Protein AF-A0A1B7VGA0-F1 (afdb_monomer)

Foldseek 3Di:
DVVVVVVVVVVVVVVLVVDDPVRNVVVCCVQCKALRVQEDQQWKKKKAFDDDDQPPDDPPADADRMAIWHFHDDDVQKTKTWGFDDDPPSVDDTPDIDIDIAGHPDPPRHPRCCCCPVVSRRGPDMMMHIGDDPDPPDD

Organism: NCBI:txid1710894

Structure (mmCIF, N/CA/C/O backbone):
data_AF-A0A1B7VGA0-F1
#
_entry.id   AF-A0A1B7VGA0-F1
#
loop_
_atom_site.group_PDB
_atom_site.id
_atom_site.type_symbol
_atom_site.label_atom_id
_atom_site.label_alt_id
_atom_site.label_comp_id
_atom_site.label_asym_id
_atom_site.label_entity_id
_atom_site.label_seq_id
_atom_site.pdbx_PDB_ins_code
_atom_site.Cartn_x
_atom_site.Cartn_y
_atom_site.Cartn_z
_atom_site.occupancy
_atom_site.B_iso_or_equiv
_atom_site.auth_seq_id
_atom_site.auth_comp_id
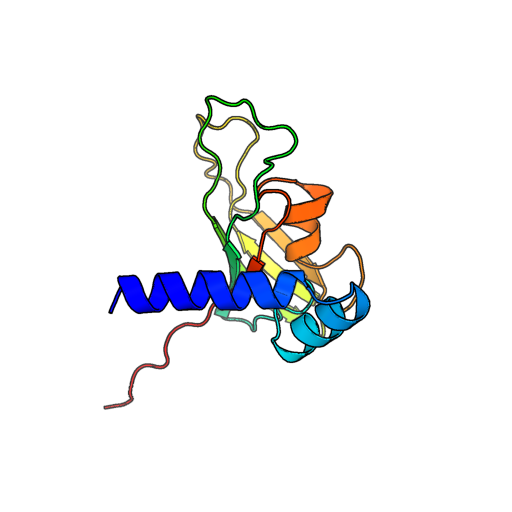_atom_site.auth_asym_id
_atom_site.auth_atom_id
_atom_site.pdbx_PDB_model_num
ATOM 1 N N . MET A 1 1 ? -18.668 13.972 -16.334 1.00 60.41 1 MET A N 1
ATOM 2 C CA . MET A 1 1 ? -18.322 12.996 -15.277 1.00 60.41 1 MET A CA 1
ATOM 3 C C . MET A 1 1 ? -16.826 12.998 -14.979 1.00 60.41 1 MET A C 1
ATOM 5 O O . MET A 1 1 ? -16.486 13.308 -13.852 1.00 60.41 1 MET A O 1
ATOM 9 N N . ALA A 1 2 ? -15.938 12.758 -15.955 1.00 64.75 2 ALA A N 1
ATOM 10 C CA . ALA A 1 2 ? -14.484 12.699 -15.714 1.00 64.75 2 ALA A CA 1
ATOM 11 C C . ALA A 1 2 ? -13.864 13.989 -15.127 1.00 64.75 2 ALA A C 1
ATOM 13 O O . ALA A 1 2 ? -13.063 13.908 -14.206 1.00 64.75 2 ALA A O 1
ATOM 14 N N . GLN A 1 3 ? -14.278 15.171 -15.601 1.00 68.19 3 GLN A N 1
ATOM 15 C CA . GLN A 1 3 ? -13.776 16.454 -15.087 1.00 68.19 3 GLN A CA 1
ATOM 16 C C . GLN A 1 3 ? -14.157 16.699 -13.616 1.00 68.19 3 GLN A C 1
ATOM 18 O O . GLN A 1 3 ? -13.302 17.029 -12.809 1.00 68.19 3 GLN A O 1
ATOM 23 N N . LEU A 1 4 ? -15.420 16.449 -13.257 1.00 68.69 4 LEU A N 1
ATOM 24 C CA . LEU A 1 4 ? -15.904 16.594 -11.879 1.00 68.69 4 LEU A CA 1
ATOM 25 C C . LEU A 1 4 ? -15.209 15.623 -10.915 1.00 68.69 4 LEU A C 1
ATOM 27 O O . LEU A 1 4 ? -14.933 15.993 -9.782 1.00 68.69 4 LEU A O 1
ATOM 31 N N . ALA A 1 5 ? -14.917 14.394 -11.356 1.00 65.38 5 ALA A N 1
ATOM 32 C CA . ALA A 1 5 ? -14.180 13.425 -10.546 1.00 65.38 5 ALA A CA 1
ATOM 33 C C . ALA A 1 5 ? -12.733 13.883 -10.291 1.00 65.38 5 ALA A C 1
ATOM 35 O O . ALA A 1 5 ? -12.285 13.873 -9.153 1.00 65.38 5 ALA A O 1
ATOM 36 N N . SER A 1 6 ? -12.047 14.374 -11.328 1.00 69.38 6 SER A N 1
ATOM 37 C CA . SER A 1 6 ? -10.697 14.941 -11.209 1.00 69.38 6 SER A CA 1
ATOM 38 C C . SER A 1 6 ? -10.646 16.151 -10.270 1.00 69.38 6 SER A C 1
ATOM 40 O O . SER A 1 6 ? -9.746 16.239 -9.442 1.00 69.38 6 SER A O 1
ATOM 42 N N . GLU A 1 7 ? -11.609 17.069 -10.368 1.00 75.06 7 GLU A N 1
ATOM 43 C CA . GLU A 1 7 ? -11.675 18.244 -9.490 1.00 75.06 7 GLU A CA 1
ATOM 44 C C . GLU A 1 7 ? -11.924 17.847 -8.030 1.00 75.06 7 GLU A C 1
ATOM 46 O O . GLU A 1 7 ? -11.356 18.438 -7.110 1.00 75.06 7 GLU A O 1
ATOM 51 N N . MET A 1 8 ? -12.750 16.825 -7.807 1.00 74.50 8 MET A N 1
ATOM 52 C CA . MET A 1 8 ? -13.043 16.325 -6.469 1.00 74.50 8 MET A CA 1
ATOM 53 C C . MET A 1 8 ? -11.831 15.613 -5.855 1.00 74.50 8 MET A C 1
ATOM 55 O O . MET A 1 8 ? -11.531 15.861 -4.691 1.00 74.50 8 MET A O 1
ATOM 59 N N . ASP A 1 9 ? -11.089 14.822 -6.634 1.00 73.94 9 ASP A N 1
ATOM 60 C CA . ASP A 1 9 ? -9.845 14.179 -6.190 1.00 73.94 9 ASP A CA 1
ATOM 61 C C . ASP A 1 9 ? -8.774 15.209 -5.803 1.00 73.94 9 ASP A C 1
ATOM 63 O O . ASP A 1 9 ? -8.082 15.055 -4.791 1.00 73.94 9 ASP A O 1
ATOM 67 N N . ASP A 1 10 ? -8.648 16.289 -6.578 1.00 77.50 10 ASP A N 1
ATOM 68 C CA . ASP A 1 10 ? -7.713 17.376 -6.283 1.00 77.50 10 ASP A CA 1
ATOM 69 C C . ASP A 1 10 ? -8.094 18.130 -5.005 1.00 77.50 10 ASP A C 1
ATOM 71 O O . ASP A 1 10 ? -7.225 18.414 -4.176 1.00 77.50 10 ASP A O 1
ATOM 75 N N . LEU A 1 11 ? -9.386 18.405 -4.803 1.00 80.19 11 LEU A N 1
ATOM 76 C CA . LEU A 1 11 ? -9.887 19.031 -3.579 1.00 80.19 11 LEU A CA 1
ATOM 77 C C . LEU A 1 11 ? -9.715 18.118 -2.361 1.00 80.19 11 LEU A C 1
ATOM 79 O O . LEU A 1 11 ? -9.217 18.567 -1.330 1.00 80.19 11 LEU A O 1
ATOM 83 N N . SER A 1 12 ? -10.072 16.837 -2.471 1.00 83.06 12 SER A N 1
ATOM 84 C CA . SER A 1 12 ? -9.917 15.867 -1.383 1.00 83.06 12 SER A CA 1
ATOM 85 C C . SER A 1 12 ? -8.456 15.715 -0.966 1.00 83.06 12 SER A C 1
ATOM 87 O O . SER A 1 12 ? -8.157 15.740 0.228 1.00 83.06 12 SER A O 1
ATOM 89 N N . ARG A 1 13 ? -7.532 15.648 -1.931 1.00 81.81 13 ARG A N 1
ATOM 90 C CA . ARG A 1 13 ? -6.092 15.608 -1.650 1.00 81.81 13 ARG A CA 1
ATOM 91 C C . ARG A 1 13 ? -5.601 16.905 -1.009 1.00 81.81 13 ARG A C 1
ATOM 93 O O . ARG A 1 13 ? -4.848 16.855 -0.043 1.00 81.81 13 ARG A O 1
ATOM 100 N N . ALA A 1 14 ? -6.041 18.063 -1.500 1.00 86.88 14 ALA A N 1
ATOM 101 C CA . ALA A 1 14 ? -5.650 19.352 -0.934 1.00 86.88 14 ALA A CA 1
ATOM 102 C C . ALA A 1 14 ? -6.117 19.534 0.519 1.00 86.88 14 ALA A C 1
ATOM 104 O O . ALA A 1 14 ? -5.389 20.122 1.315 1.00 86.88 14 ALA A O 1
ATOM 105 N N . GLU A 1 15 ? -7.305 19.042 0.878 1.00 90.56 15 GLU A N 1
ATOM 106 C CA . GLU A 1 15 ? -7.769 19.060 2.270 1.00 90.56 15 GLU A CA 1
ATOM 107 C C . GLU A 1 15 ? -7.010 18.057 3.142 1.00 90.56 15 GLU A C 1
ATOM 109 O O . GLU A 1 15 ? -6.600 18.409 4.248 1.00 90.56 15 GLU A O 1
ATOM 114 N N . TYR A 1 16 ? -6.753 16.848 2.633 1.00 91.19 16 TYR A N 1
ATOM 115 C CA . TYR A 1 16 ? -5.943 15.851 3.334 1.00 91.19 16 TYR A CA 1
ATOM 116 C C . TYR A 1 16 ? -4.547 16.396 3.669 1.00 91.19 16 TYR A C 1
ATOM 118 O O . TYR A 1 16 ? -4.082 16.271 4.799 1.00 91.19 16 TYR A O 1
ATOM 126 N N . GLU A 1 17 ? -3.905 17.099 2.733 1.00 89.69 17 GLU A N 1
ATOM 127 C CA . GLU A 1 17 ? -2.570 17.669 2.935 1.00 89.69 17 GLU A CA 1
ATOM 128 C C . GLU A 1 17 ? -2.492 18.784 3.988 1.00 89.69 17 GLU A C 1
ATOM 130 O O . GLU A 1 17 ? -1.408 19.065 4.497 1.00 89.69 17 GLU A O 1
ATOM 135 N N . LYS A 1 18 ? -3.619 19.396 4.368 1.00 93.81 18 LYS A N 1
ATOM 136 C CA . LYS A 1 18 ? -3.663 20.407 5.440 1.00 93.81 18 LYS A CA 1
ATOM 137 C C . LYS A 1 18 ? -3.697 19.798 6.840 1.00 93.81 18 LYS A C 1
ATOM 139 O O . LYS A 1 18 ? -3.505 20.525 7.816 1.00 93.81 18 LYS A O 1
ATOM 144 N N . LEU A 1 19 ? -3.992 18.504 6.958 1.00 94.56 19 LEU A N 1
ATOM 145 C CA . LEU A 1 19 ? -4.072 17.820 8.243 1.00 94.56 19 LEU A CA 1
ATOM 146 C C . LEU A 1 19 ? -2.686 17.730 8.899 1.00 94.56 19 LEU A C 1
ATOM 148 O O . LEU A 1 19 ? -1.665 17.563 8.228 1.00 94.56 19 LEU A O 1
ATOM 152 N N . SER A 1 20 ? -2.651 17.814 10.233 1.00 96.62 20 SER A N 1
ATOM 153 C CA . SER A 1 20 ? -1.445 17.482 10.997 1.00 96.62 20 SER A CA 1
ATOM 154 C C . SER A 1 20 ? -1.092 15.997 10.819 1.00 96.62 20 SER A C 1
ATOM 156 O O . SER A 1 20 ? -1.974 15.210 10.475 1.00 96.62 20 SER A O 1
ATOM 158 N N . PRO A 1 21 ? 0.158 15.576 11.091 1.00 94.19 21 PRO A N 1
ATOM 159 C CA . PRO A 1 21 ? 0.539 14.164 11.007 1.00 94.19 21 PRO A CA 1
ATOM 160 C C . PRO A 1 21 ? -0.391 13.229 11.793 1.00 94.19 21 PRO A C 1
ATOM 162 O O . PRO A 1 21 ? -0.842 12.230 11.245 1.00 94.19 21 PRO A O 1
ATOM 165 N N . ASP A 1 22 ? -0.755 13.598 13.024 1.00 95.50 22 ASP A N 1
ATOM 166 C CA . ASP A 1 22 ? -1.670 12.801 13.855 1.00 95.50 22 ASP A CA 1
ATOM 167 C C . ASP A 1 22 ? -3.086 12.744 13.257 1.00 95.50 22 ASP A C 1
ATOM 169 O O . ASP A 1 22 ? -3.719 11.695 13.240 1.00 95.50 22 ASP A O 1
ATOM 173 N N . ALA A 1 23 ? -3.580 13.858 12.705 1.00 96.75 23 ALA A N 1
ATOM 174 C CA . ALA A 1 23 ? -4.897 13.891 12.073 1.00 96.75 23 ALA A CA 1
ATOM 175 C C . ALA A 1 23 ? -4.934 13.105 10.749 1.00 96.75 23 ALA A C 1
ATOM 177 O O . ALA A 1 23 ? -5.979 12.552 10.404 1.00 96.75 23 ALA A O 1
ATOM 178 N N . LYS A 1 24 ? -3.813 13.045 10.016 1.00 94.75 24 LYS A N 1
ATOM 179 C CA . LYS A 1 24 ? -3.654 12.167 8.849 1.00 94.75 24 LYS A CA 1
ATOM 180 C C . LYS A 1 24 ? -3.686 10.700 9.264 1.00 94.75 24 LYS A C 1
ATOM 182 O O . LYS A 1 24 ? -4.439 9.939 8.676 1.00 94.75 24 LYS A O 1
ATOM 187 N N . ASP A 1 25 ? -2.948 10.326 10.307 1.00 93.88 25 ASP A N 1
ATOM 188 C CA . ASP A 1 25 ? -2.945 8.955 10.831 1.00 93.88 25 ASP A CA 1
ATOM 189 C C . ASP A 1 25 ? -4.349 8.506 11.277 1.00 93.88 25 ASP A C 1
ATOM 191 O O . ASP A 1 25 ? -4.828 7.443 10.873 1.00 93.88 25 ASP A O 1
ATOM 195 N N . ASP A 1 26 ? -5.064 9.359 12.020 1.00 95.62 26 ASP A N 1
ATOM 196 C CA . ASP A 1 26 ? -6.451 9.106 12.426 1.00 95.62 26 ASP A CA 1
ATOM 197 C C . ASP A 1 26 ? -7.392 8.948 11.220 1.00 95.62 26 ASP A C 1
ATOM 199 O O . ASP A 1 26 ? -8.283 8.086 11.218 1.00 95.62 26 ASP A O 1
ATOM 203 N N . PHE A 1 27 ? -7.211 9.776 10.186 1.00 95.38 27 PHE A N 1
ATOM 204 C CA . PHE A 1 27 ? -7.967 9.667 8.942 1.00 95.38 27 PHE A CA 1
ATOM 205 C C . PHE A 1 27 ? -7.662 8.352 8.223 1.00 95.38 27 PHE A C 1
ATOM 207 O O . PHE A 1 27 ? -8.596 7.620 7.892 1.00 95.38 27 PHE A O 1
ATOM 214 N N . ASP A 1 28 ? -6.385 8.026 8.032 1.00 95.06 28 ASP A N 1
ATOM 215 C CA . ASP A 1 28 ? -5.930 6.832 7.324 1.00 95.06 28 ASP A CA 1
ATOM 216 C C . ASP A 1 28 ? -6.452 5.565 7.994 1.00 95.06 28 ASP A C 1
ATOM 218 O O . ASP A 1 28 ? -6.966 4.659 7.333 1.00 95.06 28 ASP A O 1
ATOM 222 N N . LYS A 1 29 ? -6.412 5.542 9.328 1.00 94.56 29 LYS A N 1
ATOM 223 C CA . LYS A 1 29 ? -6.951 4.456 10.142 1.00 94.56 29 LYS A CA 1
ATOM 224 C C . LYS A 1 29 ? -8.452 4.298 9.975 1.00 94.56 29 LYS A C 1
ATOM 226 O O . LYS A 1 29 ? -8.946 3.179 9.857 1.00 94.56 29 LYS A O 1
ATOM 231 N N . LYS A 1 30 ? -9.194 5.407 9.972 1.00 95.12 30 LYS A N 1
ATOM 232 C CA . LYS A 1 30 ? -10.649 5.389 9.790 1.00 95.12 30 LYS A CA 1
ATOM 233 C C . LYS A 1 30 ? -11.043 4.985 8.368 1.00 95.12 30 LYS A C 1
ATOM 235 O O . LYS A 1 30 ? -12.065 4.327 8.193 1.00 95.12 30 LYS A O 1
ATOM 240 N N . ALA A 1 31 ? -10.265 5.405 7.376 1.00 93.94 31 ALA A N 1
ATOM 241 C CA . ALA A 1 31 ? -10.500 5.112 5.969 1.00 93.94 31 ALA A CA 1
ATOM 242 C C . ALA A 1 31 ? -10.002 3.717 5.551 1.00 93.94 31 ALA A C 1
ATOM 244 O O . ALA A 1 31 ? -10.451 3.208 4.527 1.00 93.94 31 ALA A O 1
ATOM 245 N N . GLY A 1 32 ? -9.115 3.089 6.331 1.00 95.12 32 GLY A N 1
ATOM 246 C CA . GLY A 1 32 ? -8.519 1.793 5.999 1.00 95.12 32 GLY A CA 1
ATOM 247 C C . GLY A 1 32 ? -7.540 1.884 4.827 1.00 95.12 32 GLY A C 1
ATOM 248 O O . GLY A 1 32 ? -7.554 1.030 3.942 1.00 95.12 32 GLY A O 1
ATOM 249 N N . ILE A 1 33 ? -6.730 2.944 4.795 1.00 95.25 33 ILE A N 1
ATOM 250 C CA . ILE A 1 33 ? -5.750 3.212 3.733 1.00 95.25 33 ILE A CA 1
ATOM 251 C C . ILE A 1 33 ? -4.321 3.233 4.286 1.00 95.25 33 ILE A C 1
ATOM 253 O O . ILE A 1 33 ? -4.099 3.213 5.497 1.00 95.25 33 ILE A O 1
ATOM 257 N N . ASN A 1 34 ? -3.336 3.265 3.390 1.00 94.94 34 ASN A N 1
ATOM 258 C CA . ASN A 1 34 ? -1.909 3.323 3.717 1.00 94.94 34 ASN A CA 1
ATOM 259 C C . ASN A 1 34 ? -1.501 2.182 4.662 1.00 94.94 34 ASN A C 1
ATOM 261 O O . ASN A 1 34 ? -1.745 1.015 4.348 1.00 94.94 34 ASN A O 1
ATOM 265 N N . MET A 1 35 ? -0.900 2.486 5.816 1.00 95.00 35 MET A N 1
ATOM 266 C CA . MET A 1 35 ? -0.473 1.472 6.791 1.00 95.00 35 MET A CA 1
ATOM 267 C C . MET A 1 35 ? -1.631 0.694 7.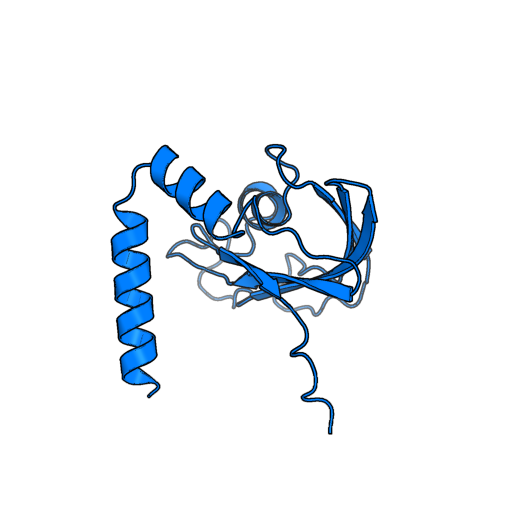445 1.00 95.00 35 MET A C 1
ATOM 269 O O . MET A 1 35 ? -1.391 -0.293 8.143 1.00 95.00 35 MET A O 1
ATOM 273 N N . TYR A 1 36 ? -2.874 1.131 7.218 1.00 95.56 36 TYR A N 1
ATOM 274 C CA . TYR A 1 36 ? -4.101 0.525 7.736 1.00 95.56 36 TYR A CA 1
ATOM 275 C C . TYR A 1 36 ? -4.915 -0.227 6.677 1.00 95.56 36 TYR A C 1
ATOM 277 O O . TYR A 1 36 ? -5.989 -0.735 6.998 1.00 95.56 36 TYR A O 1
ATOM 285 N N . ALA A 1 37 ? -4.434 -0.315 5.432 1.00 96.38 37 ALA A N 1
ATOM 286 C CA . ALA A 1 37 ? -5.046 -1.187 4.436 1.00 96.38 37 ALA A CA 1
ATOM 287 C C . ALA A 1 37 ? -4.935 -2.649 4.901 1.00 96.38 37 ALA A C 1
ATOM 289 O O . ALA A 1 37 ? -3.836 -3.121 5.183 1.00 96.38 37 ALA A O 1
ATOM 290 N N . ASP A 1 38 ? -6.065 -3.354 4.990 1.00 95.94 38 ASP A N 1
ATOM 291 C CA . ASP A 1 38 ? -6.134 -4.700 5.574 1.00 95.94 38 ASP A CA 1
ATOM 292 C C . ASP A 1 38 ? -6.986 -5.667 4.724 1.00 95.94 38 ASP A C 1
ATOM 294 O O . ASP A 1 38 ? -8.115 -6.002 5.088 1.00 95.94 38 ASP A O 1
ATOM 298 N N . PRO A 1 39 ? -6.487 -6.097 3.551 1.00 96.31 39 PRO A N 1
ATOM 299 C CA . PRO A 1 39 ? -7.197 -7.021 2.673 1.00 96.31 39 PRO A CA 1
ATOM 300 C C . PRO A 1 39 ? -7.384 -8.409 3.308 1.00 96.31 39 PRO A C 1
ATOM 302 O O . PRO A 1 39 ? -6.535 -8.919 4.053 1.00 96.31 39 PRO A O 1
ATOM 305 N N . ASN A 1 40 ? -8.496 -9.053 2.959 1.00 96.00 40 ASN A N 1
ATOM 306 C CA . ASN A 1 40 ? -8.802 -10.443 3.283 1.00 96.00 40 ASN A CA 1
ATOM 307 C C . ASN A 1 40 ? -8.237 -11.410 2.236 1.00 96.00 40 ASN A C 1
ATOM 309 O O . ASN A 1 40 ? -7.817 -11.020 1.149 1.00 96.00 40 ASN A O 1
ATOM 313 N N . ILE A 1 41 ? -8.273 -12.709 2.545 1.00 96.75 41 ILE A N 1
ATOM 314 C CA . ILE A 1 41 ? -7.933 -13.763 1.580 1.00 96.75 41 ILE A CA 1
ATOM 315 C C . ILE A 1 41 ? -8.832 -13.636 0.342 1.00 96.75 41 ILE A C 1
ATOM 317 O O . ILE A 1 41 ? -10.057 -13.610 0.462 1.00 96.75 41 ILE A O 1
ATOM 321 N N . GLY A 1 42 ? -8.215 -13.581 -0.842 1.00 94.81 42 GLY A N 1
ATOM 322 C CA . GLY A 1 42 ? -8.901 -13.375 -2.123 1.00 94.81 42 GLY A CA 1
ATOM 323 C C . GLY A 1 42 ? -9.070 -11.907 -2.538 1.00 94.81 42 GLY A C 1
ATOM 324 O O . GLY A 1 42 ? -9.490 -11.651 -3.667 1.00 94.81 42 GLY A O 1
ATOM 325 N N . GLU A 1 43 ? -8.725 -1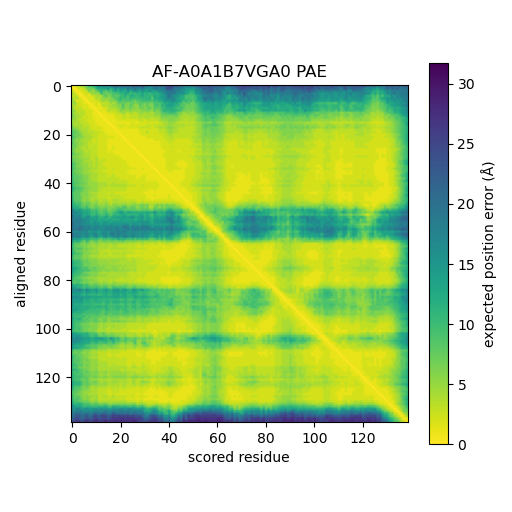0.957 -1.668 1.00 96.62 43 GLU A N 1
ATOM 326 C CA . GLU A 1 43 ? -8.577 -9.534 -1.994 1.00 96.62 43 GLU A CA 1
ATOM 327 C C . GLU A 1 43 ? -7.102 -9.213 -2.289 1.00 96.62 43 GLU A C 1
ATOM 329 O O . GLU A 1 43 ? -6.231 -10.087 -2.235 1.00 96.62 43 GLU A O 1
ATOM 334 N N . ALA A 1 44 ? -6.806 -7.963 -2.634 1.00 96.50 44 ALA A N 1
ATOM 335 C CA . ALA A 1 44 ? -5.443 -7.523 -2.898 1.00 96.50 44 ALA A CA 1
ATOM 336 C C . ALA A 1 44 ? -5.129 -6.201 -2.203 1.00 96.50 44 ALA A C 1
ATOM 338 O O . ALA A 1 44 ? -6.004 -5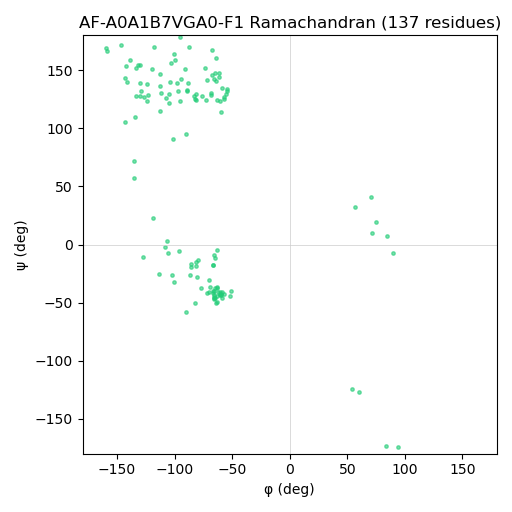.353 -2.016 1.00 96.50 44 ALA A O 1
ATOM 339 N N . PHE A 1 45 ? -3.854 -6.005 -1.886 1.00 96.94 45 PHE A N 1
ATOM 340 C CA . PHE A 1 45 ? -3.326 -4.660 -1.735 1.00 96.94 45 PHE A CA 1
ATOM 341 C C . PHE A 1 45 ? -3.211 -4.009 -3.112 1.00 96.94 45 PHE A C 1
ATOM 343 O O . PHE A 1 45 ? -2.801 -4.655 -4.078 1.00 96.94 45 PHE A O 1
ATOM 350 N N . HIS A 1 46 ? -3.523 -2.721 -3.175 1.00 95.75 46 HIS A N 1
ATOM 351 C CA . HIS A 1 46 ? -3.216 -1.843 -4.298 1.00 95.75 46 HIS A CA 1
ATOM 352 C C . HIS A 1 46 ? -2.422 -0.653 -3.774 1.00 95.75 46 HIS A C 1
ATOM 354 O O . HIS A 1 46 ? -2.774 -0.099 -2.735 1.00 95.75 46 HIS A O 1
ATOM 360 N N . ILE A 1 47 ? -1.381 -0.229 -4.483 1.00 94.31 47 ILE A N 1
ATOM 361 C CA . ILE A 1 47 ? -0.716 1.055 -4.239 1.00 94.31 47 ILE A CA 1
ATOM 362 C C . ILE A 1 47 ? -0.710 1.871 -5.520 1.00 94.31 47 ILE A C 1
ATOM 364 O O . ILE A 1 47 ? -0.220 1.420 -6.552 1.00 94.31 47 ILE A O 1
ATOM 368 N N . SER A 1 48 ? -1.263 3.078 -5.446 1.00 92.06 48 SER A N 1
ATOM 369 C CA . SER A 1 48 ? -1.112 4.093 -6.483 1.00 92.06 48 SER A CA 1
ATOM 370 C C . SER A 1 48 ? 0.131 4.917 -6.189 1.00 92.06 48 SER A C 1
ATOM 372 O O . SER A 1 48 ? 0.309 5.403 -5.070 1.00 92.06 48 SER A O 1
ATOM 374 N N . THR A 1 49 ? 0.957 5.112 -7.210 1.00 88.38 49 THR A N 1
ATOM 375 C CA . THR A 1 49 ? 2.072 6.057 -7.158 1.00 88.38 49 THR A CA 1
ATOM 376 C C . THR A 1 49 ? 1.557 7.483 -6.992 1.00 88.38 49 THR A C 1
ATOM 378 O O . THR A 1 49 ? 0.564 7.860 -7.617 1.00 88.38 49 THR A O 1
ATOM 381 N N . GLY A 1 50 ? 2.239 8.288 -6.179 1.00 85.88 50 GLY A N 1
ATOM 382 C CA . GLY A 1 50 ? 1.822 9.660 -5.922 1.00 85.88 50 GLY A CA 1
ATOM 383 C C . GLY A 1 50 ? 2.944 10.554 -5.413 1.00 85.88 50 GLY A C 1
ATOM 384 O O . GLY A 1 50 ? 4.010 10.089 -5.012 1.00 85.88 50 GLY A O 1
ATOM 385 N N . GLY A 1 51 ? 2.669 11.858 -5.439 1.00 79.62 51 GLY A N 1
ATOM 386 C CA . GLY A 1 51 ? 3.627 12.899 -5.086 1.00 79.62 51 GLY A CA 1
ATOM 387 C C . GLY A 1 51 ? 4.381 13.474 -6.287 1.00 79.62 51 GLY A C 1
ATOM 388 O O . GLY A 1 51 ? 4.024 13.226 -7.442 1.00 79.62 51 GLY A O 1
ATOM 389 N N . LYS A 1 52 ? 5.361 14.340 -6.012 1.00 68.94 52 LYS A N 1
ATOM 390 C CA . LYS A 1 52 ? 6.156 15.033 -7.048 1.00 68.94 52 LYS A CA 1
ATOM 391 C C . LYS A 1 52 ? 7.530 14.406 -7.222 1.00 68.94 52 LYS A C 1
ATOM 393 O O . LYS A 1 52 ? 8.092 14.492 -8.314 1.00 68.94 52 LYS A O 1
ATOM 398 N N . ASP A 1 53 ? 8.032 13.771 -6.168 1.00 69.56 53 ASP A N 1
ATOM 399 C CA . ASP A 1 53 ? 9.385 13.258 -6.118 1.00 69.56 53 ASP A CA 1
ATOM 400 C C . ASP A 1 53 ? 9.358 11.736 -6.214 1.00 69.56 53 ASP A C 1
ATOM 402 O O . ASP A 1 53 ? 8.705 11.038 -5.441 1.00 69.56 53 ASP A O 1
ATOM 406 N N . HIS A 1 54 ? 10.114 11.211 -7.173 1.00 72.19 54 HIS A N 1
ATOM 407 C CA . HIS A 1 54 ? 10.512 9.812 -7.193 1.00 72.19 54 HIS A CA 1
ATOM 408 C C . HIS A 1 54 ? 11.949 9.736 -6.692 1.00 72.19 54 HIS A C 1
ATOM 410 O O . HIS A 1 54 ? 12.869 9.905 -7.502 1.00 72.19 54 HIS A O 1
ATOM 416 N N . PRO A 1 55 ? 12.159 9.552 -5.375 1.00 63.78 55 PRO A N 1
ATOM 417 C CA . PRO A 1 55 ? 13.504 9.433 -4.844 1.00 63.78 55 PRO A CA 1
ATOM 418 C C . PRO A 1 55 ? 14.233 8.314 -5.593 1.00 63.78 55 PRO A C 1
ATOM 420 O O . PRO A 1 55 ? 13.674 7.251 -5.846 1.00 63.78 55 PRO A O 1
ATOM 423 N N . ASP A 1 56 ? 15.469 8.594 -5.998 1.00 65.31 56 ASP A N 1
ATOM 424 C CA . ASP A 1 56 ? 16.377 7.632 -6.628 1.00 65.31 56 ASP A CA 1
ATOM 425 C C . ASP A 1 56 ? 16.020 7.198 -8.075 1.00 65.31 56 ASP A C 1
ATOM 427 O O . ASP A 1 56 ? 16.681 6.318 -8.632 1.00 65.31 56 ASP A O 1
ATOM 431 N N . LYS A 1 57 ? 15.048 7.851 -8.743 1.00 68.00 57 LYS A N 1
ATOM 432 C CA . LYS A 1 57 ? 14.725 7.590 -10.161 1.00 68.00 57 LYS A CA 1
ATOM 433 C C . LYS A 1 57 ? 15.401 8.579 -11.129 1.00 68.00 57 LYS A C 1
ATOM 435 O O . LYS A 1 57 ? 15.272 9.790 -10.944 1.00 68.00 57 LYS A O 1
ATOM 440 N N . PRO A 1 58 ? 16.040 8.110 -12.220 1.00 67.62 58 PRO A N 1
ATOM 441 C CA . PRO A 1 58 ? 16.454 8.990 -13.312 1.00 67.62 58 PRO A CA 1
ATOM 442 C C . PRO A 1 58 ? 15.252 9.685 -13.980 1.00 67.62 58 PRO A C 1
ATOM 444 O O . PRO A 1 58 ? 14.153 9.129 -14.062 1.00 67.62 58 PRO A O 1
ATOM 447 N N . ALA A 1 59 ? 15.452 10.915 -14.459 1.00 66.50 59 ALA A N 1
ATOM 448 C CA . ALA A 1 59 ? 14.380 11.763 -14.994 1.00 66.50 59 ALA A CA 1
ATOM 449 C C . ALA A 1 59 ? 13.741 11.231 -16.296 1.00 66.50 59 ALA A C 1
ATOM 451 O O . ALA A 1 59 ? 12.649 11.658 -16.664 1.00 66.50 59 ALA A O 1
ATOM 452 N N . ASP A 1 60 ? 14.415 10.317 -16.991 1.00 65.94 60 ASP A N 1
ATOM 453 C CA . ASP A 1 60 ? 14.100 9.828 -18.335 1.00 65.94 60 ASP A CA 1
ATOM 454 C C . ASP A 1 60 ? 13.502 8.411 -18.378 1.00 65.94 60 ASP A C 1
ATOM 456 O O . ASP A 1 60 ? 13.038 7.975 -19.431 1.00 65.94 60 ASP A O 1
ATOM 460 N N . VAL A 1 61 ? 13.452 7.697 -17.252 1.00 65.06 61 VAL A N 1
ATOM 461 C CA . VAL A 1 61 ? 12.813 6.371 -17.168 1.00 65.06 61 VAL A CA 1
ATOM 462 C C . VAL A 1 61 ? 11.369 6.492 -16.700 1.00 65.06 61 VAL A C 1
ATOM 464 O O . VAL A 1 61 ? 11.056 7.307 -15.840 1.00 65.06 61 VAL A O 1
ATOM 467 N N . GLY A 1 62 ? 10.455 5.683 -17.242 1.00 61.78 62 GLY A N 1
ATOM 468 C CA . GLY A 1 62 ? 9.102 5.543 -16.690 1.00 61.78 62 GLY A CA 1
ATOM 469 C C . GLY A 1 62 ? 9.158 4.991 -15.261 1.00 61.78 62 GLY A C 1
ATOM 470 O O . GLY A 1 62 ? 10.045 4.214 -14.936 1.00 61.78 62 GLY A O 1
ATOM 471 N N . THR A 1 63 ? 8.257 5.435 -14.384 1.00 67.56 63 THR A N 1
ATOM 472 C CA . THR A 1 63 ? 8.058 4.791 -13.070 1.00 67.56 63 THR A CA 1
ATOM 473 C C . THR A 1 63 ? 6.830 3.893 -13.128 1.00 67.56 63 THR A C 1
ATOM 475 O O . THR A 1 63 ? 5.997 4.046 -14.026 1.00 67.56 63 THR A O 1
ATOM 478 N N . TRP A 1 64 ? 6.686 3.000 -12.158 1.00 73.50 64 TRP A N 1
ATOM 479 C CA . TRP A 1 64 ? 5.470 2.218 -11.986 1.00 73.50 64 TRP A CA 1
ATOM 480 C C . TRP A 1 64 ? 4.346 3.148 -11.551 1.00 73.50 64 TRP A C 1
ATOM 482 O O . TRP A 1 64 ? 4.510 3.954 -10.639 1.00 73.50 64 TRP A O 1
ATOM 492 N N . ASN A 1 65 ? 3.213 3.086 -12.236 1.00 82.56 65 ASN A N 1
ATOM 493 C CA . ASN A 1 65 ? 2.031 3.888 -11.928 1.00 82.56 65 ASN A CA 1
ATOM 494 C C . ASN A 1 65 ? 1.217 3.289 -10.772 1.00 82.56 65 ASN A C 1
ATOM 496 O O . ASN A 1 65 ? 0.553 4.027 -10.045 1.00 82.56 65 ASN A O 1
ATOM 500 N N . PHE A 1 66 ? 1.287 1.972 -10.592 1.00 89.75 66 PHE A N 1
ATOM 501 C CA . PHE A 1 66 ? 0.669 1.254 -9.486 1.00 89.75 66 PHE A CA 1
ATOM 502 C C . PHE A 1 66 ? 1.325 -0.117 -9.271 1.00 89.75 66 PHE A C 1
ATOM 504 O O . PHE A 1 66 ? 2.075 -0.583 -10.129 1.00 89.75 66 PHE A O 1
ATOM 511 N N . HIS A 1 67 ? 1.005 -0.775 -8.156 1.00 92.62 67 HIS A N 1
ATOM 512 C CA . HIS A 1 67 ? 1.345 -2.178 -7.894 1.00 92.62 67 HIS A CA 1
ATOM 513 C C . HIS A 1 67 ? 0.213 -2.903 -7.152 1.00 92.62 67 HIS A C 1
ATOM 515 O O . HIS A 1 67 ? -0.568 -2.271 -6.437 1.00 92.62 67 HIS A O 1
ATOM 521 N N . TRP A 1 68 ? 0.135 -4.224 -7.336 1.00 94.19 68 TRP A N 1
ATOM 522 C CA . TRP A 1 68 ? -0.880 -5.099 -6.751 1.00 94.19 68 TRP A CA 1
ATOM 523 C C . TRP A 1 68 ? -0.241 -6.305 -6.072 1.00 94.19 68 TRP A C 1
ATOM 525 O O . TRP A 1 68 ? 0.630 -6.952 -6.651 1.00 94.19 68 TRP A O 1
ATOM 535 N N . ALA A 1 69 ? -0.763 -6.682 -4.907 1.00 95.50 69 ALA A N 1
ATOM 536 C CA . ALA A 1 69 ? -0.339 -7.891 -4.210 1.00 95.50 69 ALA A CA 1
ATOM 537 C C . ALA A 1 69 ? -1.550 -8.686 -3.720 1.00 95.50 69 ALA A C 1
ATOM 539 O O . ALA A 1 69 ? -2.278 -8.253 -2.824 1.00 95.50 69 ALA A O 1
ATOM 540 N N . GLY A 1 70 ? -1.790 -9.844 -4.340 1.00 96.62 70 GLY A N 1
ATOM 541 C CA . GLY A 1 70 ? -2.942 -10.689 -4.032 1.00 96.62 70 GLY A CA 1
ATOM 542 C C . GLY A 1 70 ? -2.737 -11.453 -2.731 1.00 96.62 70 GLY A C 1
ATOM 543 O O . GLY A 1 70 ? -1.732 -12.143 -2.579 1.00 96.62 70 GLY A O 1
ATOM 544 N N . VAL A 1 71 ? -3.689 -11.366 -1.803 1.00 97.38 71 VAL A N 1
ATOM 545 C CA . VAL A 1 71 ? -3.619 -12.054 -0.511 1.00 97.38 71 VAL A CA 1
ATOM 546 C C . VAL A 1 71 ? -4.061 -13.502 -0.646 1.00 97.38 71 VAL A C 1
ATOM 548 O O . VAL A 1 71 ? -5.192 -13.794 -1.042 1.00 97.38 71 VAL A O 1
ATOM 551 N N . ILE A 1 72 ? -3.184 -14.411 -0.227 1.00 97.69 72 ILE A N 1
ATOM 552 C CA . ILE A 1 72 ? -3.422 -15.856 -0.300 1.00 97.69 72 ILE A CA 1
ATOM 553 C C . ILE A 1 72 ? -3.551 -16.519 1.075 1.00 97.69 72 ILE A C 1
ATOM 555 O O . ILE A 1 72 ? -4.197 -17.558 1.188 1.00 97.69 72 ILE A O 1
ATOM 559 N N . ILE A 1 73 ? -2.963 -15.936 2.126 1.00 97.56 73 ILE A N 1
ATOM 560 C CA . ILE A 1 73 ? -3.022 -16.446 3.504 1.00 97.56 73 ILE A CA 1
ATOM 561 C C . ILE A 1 73 ? -3.121 -15.256 4.460 1.00 97.56 73 ILE A C 1
ATOM 563 O O . ILE A 1 73 ? -2.490 -14.223 4.242 1.00 97.56 73 ILE A O 1
ATOM 567 N N . LYS A 1 74 ? -3.885 -15.412 5.545 1.00 96.56 74 LYS A N 1
ATOM 568 C CA . LYS A 1 74 ? -3.998 -14.418 6.614 1.00 96.56 74 LYS A CA 1
ATOM 569 C C . LYS A 1 74 ? -4.060 -15.091 7.983 1.00 96.56 74 LYS A C 1
ATOM 571 O O . LYS A 1 74 ? -4.739 -16.105 8.139 1.00 96.56 74 LYS A O 1
ATOM 576 N N . SER A 1 75 ? -3.378 -14.517 8.969 1.00 95.56 75 SER A N 1
ATOM 577 C CA . SER A 1 75 ? -3.436 -14.922 10.374 1.00 95.56 75 SER A CA 1
ATOM 578 C C . SER A 1 75 ? -3.363 -13.686 11.267 1.00 95.56 75 SER A C 1
ATOM 580 O O . SER A 1 75 ? -2.301 -13.093 11.439 1.00 95.56 75 SER A O 1
ATOM 582 N N . GLY A 1 76 ? -4.491 -13.290 11.859 1.00 92.81 76 GLY A N 1
ATOM 583 C CA . GLY A 1 76 ? -4.564 -12.032 12.606 1.00 92.81 76 GLY A CA 1
ATOM 584 C C . GLY A 1 76 ? -4.245 -10.838 11.701 1.00 92.81 76 GLY A C 1
ATOM 585 O O . GLY A 1 76 ? -4.858 -10.698 10.645 1.00 92.81 76 GLY A O 1
ATOM 586 N N . SER A 1 77 ? -3.286 -10.003 12.112 1.00 92.56 77 SER A N 1
ATOM 587 C CA . SER A 1 77 ? -2.795 -8.856 11.332 1.00 92.56 77 SER A CA 1
ATOM 588 C C . SER A 1 77 ? -1.805 -9.231 10.228 1.00 92.56 77 SER A C 1
ATOM 590 O O . SER A 1 77 ? -1.486 -8.383 9.396 1.00 92.56 77 SER A O 1
ATOM 592 N N . ASP A 1 78 ? -1.286 -10.461 10.242 1.00 95.38 78 ASP A N 1
ATOM 593 C CA . ASP A 1 78 ? -0.243 -10.898 9.321 1.00 95.38 78 ASP A CA 1
ATOM 594 C C . ASP A 1 78 ? -0.878 -11.472 8.054 1.00 95.38 78 ASP A C 1
ATOM 596 O O . ASP A 1 78 ? -1.811 -12.283 8.097 1.00 95.38 78 ASP A O 1
ATOM 600 N N . THR A 1 79 ? -0.365 -11.041 6.911 1.00 96.50 79 THR A N 1
ATOM 601 C CA . THR A 1 79 ? -0.935 -11.309 5.597 1.00 96.50 79 THR A CA 1
ATOM 602 C C . THR A 1 79 ? 0.179 -11.749 4.662 1.00 96.50 79 THR A C 1
ATOM 604 O O . THR A 1 79 ? 1.191 -11.065 4.556 1.00 96.50 79 THR A O 1
ATOM 607 N N . MET A 1 80 ? 0.009 -12.887 3.990 1.00 97.19 80 MET A N 1
ATOM 608 C CA . MET A 1 80 ? 0.937 -13.354 2.963 1.00 97.19 80 MET A CA 1
ATOM 609 C C . MET A 1 80 ? 0.329 -13.149 1.582 1.00 97.19 80 MET A C 1
ATOM 611 O O . MET A 1 80 ? -0.808 -13.562 1.317 1.00 97.19 80 MET A O 1
ATOM 615 N N . THR A 1 81 ? 1.107 -12.532 0.709 1.00 97.31 81 THR A N 1
ATOM 616 C CA . THR A 1 81 ? 0.756 -12.231 -0.672 1.00 97.31 81 THR A CA 1
ATOM 617 C C . THR A 1 81 ? 1.434 -13.204 -1.627 1.00 97.31 81 THR A C 1
ATOM 619 O O . THR A 1 81 ? 2.451 -13.811 -1.300 1.00 97.31 81 THR A O 1
ATOM 622 N N . LEU A 1 82 ? 0.855 -13.362 -2.814 1.00 96.88 82 LEU A N 1
ATOM 623 C CA . LEU A 1 82 ? 1.547 -13.851 -4.000 1.00 96.88 82 LEU A CA 1
ATOM 624 C C . LEU A 1 82 ? 1.612 -12.689 -4.987 1.00 96.88 82 LEU A C 1
ATOM 626 O O . LEU A 1 82 ? 0.577 -12.209 -5.457 1.00 96.88 82 LEU A O 1
ATOM 630 N N . GLU A 1 83 ? 2.819 -12.227 -5.279 1.00 93.00 83 GLU A N 1
ATOM 631 C CA . GLU A 1 83 ? 3.030 -11.030 -6.089 1.00 93.00 83 GLU A CA 1
ATOM 632 C C . GLU A 1 83 ? 4.294 -11.121 -6.943 1.00 93.00 83 GLU A C 1
ATOM 634 O O . GLU A 1 83 ? 5.087 -12.056 -6.830 1.00 93.00 83 GLU A O 1
ATOM 639 N N . ASN A 1 84 ? 4.464 -10.143 -7.826 1.00 90.31 84 ASN A N 1
ATOM 640 C CA . ASN A 1 84 ? 5.646 -9.965 -8.655 1.00 90.31 84 ASN A CA 1
ATOM 641 C C . ASN A 1 84 ? 6.157 -8.538 -8.454 1.00 90.31 84 ASN A C 1
ATOM 643 O O . ASN A 1 84 ? 5.391 -7.592 -8.607 1.00 90.31 84 ASN A O 1
ATOM 647 N N . TYR A 1 85 ? 7.436 -8.381 -8.116 1.00 78.44 85 TYR A N 1
ATOM 648 C CA . TYR A 1 85 ? 8.019 -7.057 -7.918 1.00 78.44 85 TYR A CA 1
ATOM 649 C C . TYR A 1 85 ? 8.614 -6.491 -9.187 1.00 78.44 85 TYR A C 1
ATOM 651 O O . TYR A 1 85 ? 9.215 -7.186 -10.003 1.00 78.44 85 TYR A O 1
ATOM 659 N N . SER A 1 86 ? 8.589 -5.174 -9.251 1.00 72.25 86 SER A N 1
ATOM 660 C CA . SER A 1 86 ? 9.435 -4.430 -10.162 1.00 72.25 86 SER A CA 1
ATOM 661 C C . SER A 1 86 ? 10.913 -4.581 -9.796 1.00 72.25 86 SER A C 1
ATOM 663 O O . SER A 1 86 ? 11.274 -4.575 -8.618 1.00 72.25 86 SER A O 1
ATOM 665 N N . VAL A 1 87 ? 11.788 -4.668 -10.799 1.00 75.44 87 VAL A N 1
ATOM 666 C CA . VAL A 1 87 ? 13.247 -4.646 -10.609 1.00 75.44 87 VAL A CA 1
ATOM 667 C C . VAL A 1 87 ? 13.807 -3.252 -10.896 1.00 75.44 87 VAL A C 1
ATOM 669 O O . VAL A 1 87 ? 13.191 -2.462 -11.605 1.00 75.44 87 VAL A O 1
ATOM 672 N N . GLY A 1 88 ? 14.998 -2.944 -10.370 1.00 71.00 88 GLY A N 1
ATOM 673 C CA . GLY A 1 88 ? 15.647 -1.638 -10.577 1.00 71.00 88 GLY A CA 1
ATOM 674 C C . GLY A 1 88 ? 16.038 -1.335 -12.033 1.00 71.00 88 GLY A C 1
ATOM 675 O O . GLY A 1 88 ? 16.374 -0.200 -12.358 1.00 71.00 88 GLY A O 1
ATOM 676 N N . ASP A 1 89 ? 15.988 -2.337 -12.915 1.00 76.06 89 ASP A N 1
ATOM 677 C CA . ASP A 1 89 ? 16.126 -2.167 -14.360 1.00 76.06 89 ASP A CA 1
ATOM 678 C C . ASP A 1 89 ? 14.746 -1.939 -14.993 1.00 76.06 89 ASP A C 1
ATOM 680 O O . ASP A 1 89 ? 14.032 -2.884 -15.325 1.00 76.06 89 ASP A O 1
ATOM 684 N N . TYR A 1 90 ? 14.391 -0.669 -15.189 1.00 73.44 90 TYR A N 1
ATOM 685 C CA . TYR A 1 90 ? 13.109 -0.228 -15.756 1.00 73.44 90 TYR A CA 1
ATOM 686 C C . TYR A 1 90 ? 12.856 -0.683 -17.207 1.00 73.44 90 TYR A C 1
ATOM 688 O O . TYR A 1 90 ? 11.781 -0.429 -17.746 1.00 73.44 90 TYR A O 1
ATOM 696 N N . THR A 1 91 ? 13.823 -1.336 -17.864 1.00 75.19 91 THR A N 1
ATOM 697 C CA . THR A 1 91 ? 13.655 -1.898 -19.216 1.00 75.19 91 THR A CA 1
ATOM 698 C C . THR A 1 91 ? 13.284 -3.380 -19.211 1.00 75.19 91 THR A C 1
ATOM 700 O O . THR A 1 91 ? 13.007 -3.948 -20.271 1.00 75.19 91 THR A O 1
ATOM 703 N N . LYS A 1 92 ? 13.272 -4.023 -18.037 1.00 80.06 92 LYS A N 1
ATOM 704 C CA . LYS A 1 92 ? 13.004 -5.454 -17.895 1.00 80.06 92 LYS A CA 1
ATOM 705 C C . LYS A 1 92 ? 11.684 -5.716 -17.192 1.00 80.06 92 LYS A C 1
ATOM 707 O O . LYS A 1 92 ? 11.427 -5.236 -16.094 1.00 80.06 92 LYS A O 1
ATOM 712 N N . GLU A 1 93 ? 10.890 -6.576 -17.814 1.00 80.25 93 GLU A N 1
ATOM 713 C CA . GLU A 1 93 ? 9.768 -7.234 -17.159 1.00 80.25 93 GLU A CA 1
ATOM 714 C C . GLU A 1 93 ? 10.308 -8.295 -16.192 1.00 80.25 93 GLU A C 1
ATOM 716 O O . GLU A 1 93 ? 11.056 -9.191 -16.601 1.00 80.25 93 GLU A O 1
ATOM 721 N N . ASN A 1 94 ? 9.925 -8.211 -14.918 1.00 84.50 94 ASN A N 1
ATOM 722 C CA . ASN A 1 94 ? 10.175 -9.289 -13.973 1.00 84.50 94 ASN A CA 1
ATOM 723 C C . ASN A 1 94 ? 9.100 -10.369 -14.138 1.00 84.50 94 ASN A C 1
ATOM 725 O O . ASN A 1 94 ? 7.914 -10.065 -14.090 1.00 84.50 94 ASN A O 1
ATOM 729 N N . LYS A 1 95 ? 9.498 -11.634 -14.279 1.00 87.62 95 LYS A N 1
ATOM 730 C CA . LYS A 1 95 ? 8.569 -12.772 -14.406 1.00 87.62 95 LYS A CA 1
ATOM 731 C C . LYS A 1 95 ? 8.530 -13.664 -13.168 1.00 87.62 95 LYS A C 1
ATOM 733 O O . LYS A 1 95 ? 7.756 -14.620 -13.138 1.00 87.62 95 LYS A O 1
ATOM 738 N N . ASP A 1 96 ? 9.339 -13.352 -12.161 1.00 90.94 96 ASP A N 1
ATOM 739 C CA . ASP A 1 96 ? 9.449 -14.146 -10.947 1.00 90.94 96 ASP A CA 1
ATOM 740 C C . ASP A 1 96 ? 8.338 -13.778 -9.964 1.00 90.94 96 ASP A C 1
ATOM 742 O O . ASP A 1 96 ? 8.137 -12.612 -9.625 1.00 90.94 96 ASP A O 1
ATOM 746 N N . TRP A 1 97 ? 7.616 -14.788 -9.493 1.00 92.56 97 TRP A N 1
ATOM 747 C CA . TRP A 1 97 ? 6.586 -14.631 -8.472 1.00 92.56 97 TRP A CA 1
ATOM 748 C C . TRP A 1 97 ? 7.152 -14.983 -7.103 1.00 92.56 97 TRP A C 1
ATOM 750 O O . TRP A 1 97 ? 7.890 -15.961 -6.962 1.00 92.56 97 TRP A O 1
ATOM 760 N N . VAL A 1 98 ? 6.787 -14.205 -6.091 1.00 93.50 98 VAL A N 1
ATOM 761 C CA . VAL A 1 98 ? 7.284 -14.361 -4.725 1.00 93.50 98 VAL A CA 1
ATOM 762 C C . VAL A 1 98 ? 6.146 -14.332 -3.717 1.00 93.50 98 VAL A C 1
ATOM 764 O O . VAL A 1 98 ? 5.084 -13.755 -3.960 1.00 93.50 98 VAL A O 1
ATOM 767 N N . PHE A 1 99 ? 6.393 -14.965 -2.572 1.00 96.31 99 PHE A N 1
ATOM 768 C CA . PHE A 1 99 ? 5.560 -14.805 -1.392 1.00 96.31 99 PHE A CA 1
ATOM 769 C C . PHE A 1 99 ? 6.172 -13.736 -0.499 1.00 96.31 99 PHE A C 1
ATOM 771 O O . PHE A 1 99 ? 7.322 -13.893 -0.085 1.00 96.31 99 PHE A O 1
ATOM 778 N N . GLN A 1 100 ? 5.408 -12.695 -0.178 1.00 95.00 100 GLN A N 1
ATOM 779 C CA . GLN A 1 100 ? 5.818 -11.679 0.787 1.00 95.00 100 GLN A CA 1
ATOM 780 C C . GLN A 1 100 ? 4.834 -11.631 1.947 1.00 95.00 100 GLN A C 1
ATOM 782 O O . GLN A 1 100 ? 3.663 -11.978 1.812 1.00 95.00 100 GLN A O 1
ATOM 787 N N . MET A 1 101 ? 5.331 -11.246 3.117 1.00 95.56 101 MET A N 1
ATOM 788 C CA . MET A 1 101 ? 4.524 -11.084 4.315 1.00 95.56 101 MET A CA 1
ATOM 789 C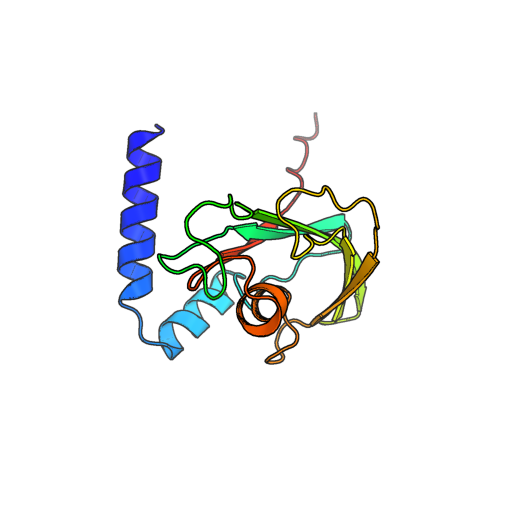 C . MET A 1 101 ? 4.454 -9.617 4.719 1.00 95.56 101 MET A C 1
ATOM 791 O O . MET A 1 101 ? 5.477 -8.938 4.760 1.00 95.56 101 MET A O 1
ATOM 795 N N . TYR A 1 102 ? 3.255 -9.175 5.077 1.00 96.00 102 TYR A N 1
ATOM 796 C CA . TYR A 1 102 ? 2.972 -7.841 5.593 1.00 96.00 102 TYR A CA 1
ATOM 797 C C . TYR A 1 102 ? 2.142 -7.923 6.868 1.00 96.00 102 TYR A C 1
ATOM 799 O O . TYR A 1 102 ? 1.385 -8.876 7.061 1.00 96.00 102 TYR A O 1
ATOM 807 N N . GLY A 1 103 ? 2.250 -6.904 7.715 1.00 92.81 103 GLY A N 1
ATOM 808 C CA . GLY A 1 103 ? 1.509 -6.786 8.965 1.00 92.81 103 GLY A CA 1
ATOM 809 C C . GLY A 1 103 ? 0.818 -5.431 9.094 1.00 92.81 103 GLY A C 1
ATOM 810 O O . GLY A 1 103 ? 1.442 -4.389 8.898 1.00 92.81 103 GLY A O 1
ATOM 811 N N . VAL A 1 104 ? -0.462 -5.435 9.466 1.00 88.69 104 VAL A N 1
ATOM 812 C CA . VAL A 1 104 ? -1.214 -4.206 9.772 1.00 88.69 104 VAL A CA 1
ATOM 813 C C . VAL A 1 104 ? -1.057 -3.832 11.249 1.00 88.69 104 VAL A C 1
ATOM 815 O O . VAL A 1 104 ? -1.102 -4.687 12.133 1.00 88.69 104 VAL A O 1
ATOM 818 N N . GLY A 1 105 ? -0.884 -2.539 11.539 1.00 74.12 105 GLY A N 1
ATOM 819 C CA . GLY A 1 105 ? -0.845 -2.017 12.914 1.00 74.12 105 GLY A CA 1
ATOM 820 C C . GLY A 1 105 ? 0.514 -2.100 13.621 1.00 74.12 105 GLY A C 1
ATOM 821 O O . GLY A 1 105 ? 0.603 -1.777 14.807 1.00 74.12 105 GLY A O 1
ATOM 822 N N . LYS A 1 106 ? 1.581 -2.488 12.911 1.00 78.56 106 LYS A N 1
ATOM 823 C CA . LYS A 1 106 ? 2.970 -2.371 13.376 1.00 78.56 106 LYS A CA 1
ATOM 824 C C . LYS A 1 106 ? 3.779 -1.553 12.381 1.00 78.56 106 LYS A C 1
ATOM 826 O O . LYS A 1 106 ? 3.800 -1.862 11.195 1.00 78.56 106 LYS A O 1
ATOM 831 N N . LYS A 1 107 ? 4.469 -0.538 12.898 1.00 82.19 107 LYS A N 1
ATOM 832 C CA . LYS A 1 107 ? 5.348 0.322 12.107 1.00 82.19 107 LYS A CA 1
ATOM 833 C C . LYS A 1 107 ? 6.451 -0.502 11.436 1.00 82.19 107 LYS A C 1
ATOM 835 O O . LYS A 1 107 ? 7.095 -1.319 12.097 1.00 82.19 107 LYS A O 1
ATOM 840 N N . GLY A 1 108 ? 6.682 -0.236 10.159 1.00 86.88 108 GLY A N 1
ATOM 841 C CA . GLY A 1 108 ? 7.697 -0.872 9.325 1.00 86.88 108 GLY A CA 1
ATOM 842 C C . GLY A 1 108 ? 7.352 -2.291 8.880 1.00 86.88 108 GLY A C 1
ATOM 843 O O . GLY A 1 108 ? 8.265 -3.043 8.570 1.00 86.88 108 GLY A O 1
ATOM 844 N N . GLN A 1 109 ? 6.078 -2.688 8.917 1.00 92.06 109 GLN A N 1
ATOM 845 C CA . GLN A 1 109 ? 5.640 -4.014 8.447 1.00 92.06 109 GLN A CA 1
ATOM 846 C C . GLN A 1 109 ? 4.492 -3.943 7.443 1.00 92.06 109 GLN A C 1
ATOM 848 O O . GLN A 1 109 ? 4.138 -4.960 6.844 1.00 92.06 109 GLN A O 1
ATOM 853 N N . SER A 1 110 ? 3.879 -2.773 7.264 1.00 95.38 110 SER A N 1
ATOM 854 C CA . SER A 1 110 ? 2.756 -2.644 6.347 1.00 95.38 110 SER A CA 1
ATOM 855 C C . SER A 1 110 ? 3.221 -2.685 4.890 1.00 95.38 110 SER A C 1
ATOM 857 O O . SER A 1 110 ? 4.320 -2.245 4.551 1.00 95.38 110 SER A O 1
ATOM 859 N N . PHE A 1 111 ? 2.336 -3.152 4.006 1.00 95.19 111 PHE A N 1
ATOM 860 C CA . PHE A 1 111 ? 2.544 -3.102 2.556 1.00 95.19 111 PHE A CA 1
ATOM 861 C C . PHE A 1 111 ? 2.937 -1.696 2.081 1.00 95.19 111 PHE A C 1
ATOM 863 O O . PHE A 1 111 ? 3.816 -1.542 1.235 1.00 95.19 111 PHE A O 1
ATOM 870 N N . HIS A 1 112 ? 2.306 -0.671 2.656 1.00 95.06 112 HIS A N 1
ATOM 871 C CA . HIS A 1 112 ? 2.562 0.722 2.322 1.00 95.06 112 HIS A CA 1
ATOM 872 C C . HIS A 1 112 ? 3.993 1.154 2.660 1.00 95.06 112 HIS A C 1
ATOM 874 O O . HIS A 1 112 ? 4.677 1.718 1.810 1.00 95.06 112 HIS A O 1
ATOM 880 N N . GLU A 1 113 ? 4.461 0.875 3.877 1.00 94.06 113 GLU A N 1
ATOM 881 C CA . GLU A 1 113 ? 5.801 1.270 4.329 1.00 94.06 113 GLU A CA 1
ATOM 882 C C . GLU A 1 113 ? 6.904 0.533 3.560 1.00 94.06 113 GLU A C 1
ATOM 884 O O . GLU A 1 113 ? 7.890 1.151 3.166 1.00 94.06 113 GLU A O 1
ATOM 889 N N . GLU A 1 114 ? 6.727 -0.757 3.269 1.00 91.75 114 GLU A N 1
ATOM 890 C CA . GLU A 1 114 ? 7.684 -1.519 2.452 1.00 91.75 114 GLU A CA 1
ATOM 891 C C . GLU A 1 114 ? 7.843 -0.894 1.056 1.00 91.75 114 GLU A C 1
ATOM 893 O O . GLU A 1 114 ? 8.952 -0.671 0.571 1.00 91.75 114 GLU A O 1
ATOM 898 N N . HIS A 1 115 ? 6.743 -0.496 0.419 1.00 89.75 115 HIS A N 1
ATOM 899 C CA . HIS A 1 115 ? 6.796 0.099 -0.917 1.00 89.75 115 HIS A CA 1
ATOM 900 C C . HIS A 1 115 ? 7.256 1.561 -0.931 1.00 89.75 115 HIS A C 1
ATOM 902 O O . HIS A 1 115 ? 7.969 1.973 -1.853 1.00 89.75 115 HIS A O 1
ATOM 908 N N . LYS A 1 116 ? 6.850 2.351 0.066 1.00 88.94 116 LYS A N 1
ATOM 909 C CA . LYS A 1 116 ? 7.157 3.782 0.161 1.00 88.94 116 LYS A CA 1
ATOM 910 C C . LYS A 1 116 ? 8.540 4.040 0.753 1.00 88.94 116 LYS A C 1
ATOM 912 O O . LYS A 1 116 ? 9.316 4.797 0.180 1.00 88.94 116 LYS A O 1
ATOM 917 N N . ASP A 1 117 ? 8.848 3.428 1.891 1.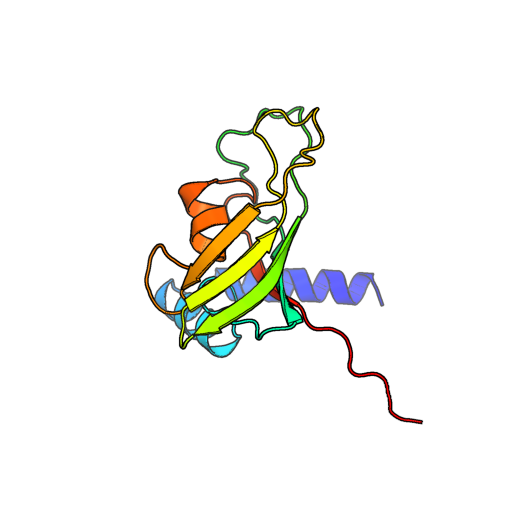00 87.69 117 ASP A N 1
ATOM 918 C CA . ASP A 1 117 ? 9.996 3.801 2.718 1.00 87.69 117 ASP A CA 1
ATOM 919 C C . ASP A 1 117 ? 11.199 2.869 2.513 1.00 87.69 117 ASP A C 1
ATOM 921 O O . ASP A 1 117 ? 12.342 3.333 2.576 1.00 87.69 117 ASP A O 1
ATOM 925 N N . VAL A 1 118 ? 10.962 1.581 2.225 1.00 85.56 118 VAL A N 1
ATOM 926 C CA . VAL A 1 118 ? 12.032 0.589 2.000 1.00 85.56 118 VAL A CA 1
ATOM 927 C C . VAL A 1 118 ? 12.428 0.525 0.524 1.00 85.56 118 VAL A C 1
ATOM 929 O O . VAL A 1 118 ? 13.586 0.774 0.185 1.00 85.56 118 VAL A O 1
ATOM 932 N N . HIS A 1 119 ? 11.480 0.222 -0.366 1.00 81.62 119 HIS A N 1
ATOM 933 C CA . HIS A 1 119 ? 11.740 0.055 -1.800 1.00 81.62 119 HIS A CA 1
ATOM 934 C C . HIS A 1 119 ? 11.692 1.363 -2.595 1.00 81.62 119 HIS A C 1
ATOM 936 O O . HIS A 1 119 ? 12.344 1.458 -3.633 1.00 81.62 119 HIS A O 1
ATOM 942 N N . LYS A 1 120 ? 10.943 2.367 -2.116 1.00 83.06 120 LYS A N 1
ATOM 943 C CA . LYS A 1 120 ? 10.836 3.715 -2.708 1.00 83.06 120 LYS A CA 1
ATOM 944 C C . LYS A 1 120 ? 10.376 3.743 -4.174 1.00 83.06 120 LYS A C 1
ATOM 946 O O . LYS A 1 120 ? 10.749 4.623 -4.946 1.00 83.06 120 LYS A O 1
ATOM 951 N N . GLN A 1 121 ? 9.535 2.791 -4.574 1.00 80.00 121 GLN A N 1
ATOM 952 C CA . GLN A 1 121 ? 9.134 2.614 -5.979 1.00 80.00 121 GLN A CA 1
ATOM 953 C C . GLN A 1 121 ? 7.946 3.499 -6.401 1.00 80.00 121 GLN A C 1
ATOM 955 O O . GLN A 1 121 ? 7.725 3.710 -7.593 1.00 80.00 121 GLN A O 1
ATOM 960 N N . HIS A 1 122 ? 7.201 4.052 -5.438 1.00 85.19 122 HIS A N 1
ATOM 961 C CA . HIS A 1 122 ? 5.891 4.675 -5.677 1.00 85.19 122 HIS A CA 1
ATOM 962 C C . HIS A 1 122 ? 5.815 6.173 -5.327 1.00 85.19 122 HIS A C 1
ATOM 964 O O . HIS A 1 122 ? 4.727 6.717 -5.148 1.00 85.19 122 HIS A O 1
ATOM 970 N N . GLY A 1 123 ? 6.964 6.851 -5.303 1.00 84.12 123 GLY A N 1
ATOM 971 C CA . GLY A 1 123 ? 7.056 8.292 -5.046 1.00 84.12 123 GLY A CA 1
ATOM 972 C C . GLY A 1 123 ? 7.050 8.644 -3.557 1.00 84.12 123 GLY A C 1
ATOM 973 O O . GLY A 1 123 ? 7.131 7.762 -2.700 1.00 84.12 123 GLY A O 1
ATOM 974 N N . ASP A 1 124 ? 6.990 9.938 -3.247 1.00 86.31 124 ASP A N 1
ATOM 975 C CA . ASP A 1 124 ? 7.036 10.466 -1.880 1.00 86.31 124 ASP A CA 1
ATOM 976 C C . ASP A 1 124 ? 5.667 10.510 -1.181 1.00 86.31 124 ASP A C 1
ATOM 978 O O . ASP A 1 124 ? 5.607 10.519 0.053 1.00 86.31 124 ASP A O 1
ATOM 982 N N . ALA A 1 125 ? 4.572 10.463 -1.947 1.00 88.62 125 ALA A N 1
ATOM 983 C CA . ALA A 1 125 ? 3.205 10.454 -1.425 1.00 88.62 125 ALA A CA 1
ATOM 984 C C . ALA A 1 125 ? 2.297 9.412 -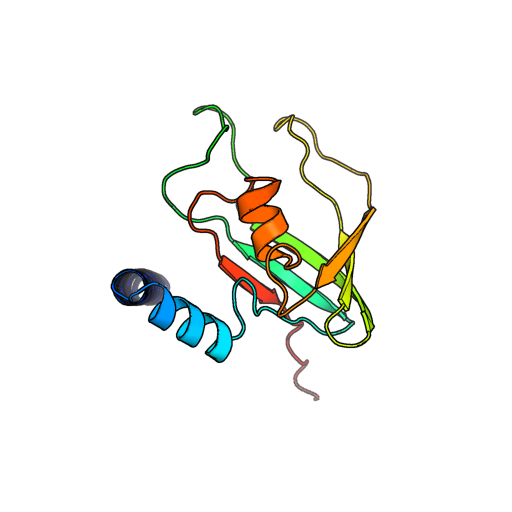2.117 1.00 88.62 125 ALA A C 1
ATOM 986 O O . ALA A 1 125 ? 1.259 9.782 -2.677 1.00 88.62 125 ALA A O 1
ATOM 987 N N . PRO A 1 126 ? 2.657 8.113 -2.117 1.00 92.19 126 PRO A N 1
ATOM 988 C CA . PRO A 1 126 ? 1.770 7.070 -2.615 1.00 92.19 126 PRO A CA 1
ATOM 989 C C . PRO A 1 126 ? 0.533 6.898 -1.731 1.00 92.19 126 PRO A C 1
ATOM 991 O O . PRO A 1 126 ? 0.484 7.359 -0.593 1.00 92.19 126 PRO A O 1
ATOM 994 N N . THR A 1 127 ? -0.462 6.167 -2.232 1.00 93.94 127 THR A N 1
ATOM 995 C CA . THR A 1 127 ? -1.633 5.759 -1.443 1.00 93.94 127 THR A CA 1
ATOM 996 C C . THR A 1 127 ? -1.880 4.271 -1.601 1.00 93.94 127 THR A C 1
ATOM 998 O O . THR A 1 127 ? -1.981 3.785 -2.729 1.00 93.94 127 THR A O 1
ATOM 1001 N N . SER A 1 128 ? -2.003 3.554 -0.482 1.00 95.88 128 SER A N 1
ATOM 1002 C CA . SER A 1 128 ? -2.344 2.125 -0.487 1.00 95.88 128 SER A CA 1
ATOM 1003 C C . SER A 1 128 ? -3.792 1.888 -0.081 1.00 95.88 128 SER A C 1
ATOM 1005 O O . SER A 1 128 ? -4.299 2.541 0.826 1.00 95.88 128 SER A O 1
ATOM 1007 N N . LEU A 1 129 ?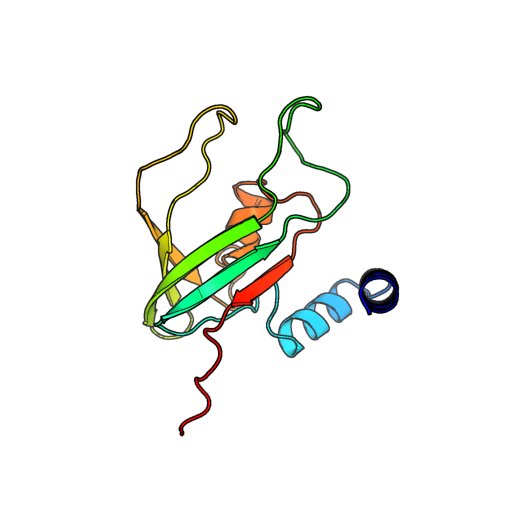 -4.454 0.950 -0.749 1.00 96.38 129 LEU A N 1
ATOM 1008 C CA . LEU A 1 129 ? -5.880 0.667 -0.630 1.00 96.38 129 LEU A CA 1
ATOM 1009 C C . LEU A 1 129 ? -6.112 -0.849 -0.621 1.00 96.38 129 LEU A C 1
ATOM 1011 O O . LEU A 1 129 ? -5.304 -1.616 -1.153 1.00 96.38 129 LEU A O 1
ATOM 1015 N N . VAL A 1 130 ? -7.260 -1.270 -0.091 1.00 97.06 130 VAL A N 1
ATOM 1016 C CA . VAL A 1 130 ? -7.787 -2.619 -0.323 1.00 97.06 130 VAL A CA 1
ATOM 1017 C C . VAL A 1 130 ? -8.516 -2.631 -1.656 1.00 97.06 130 VAL A C 1
ATOM 1019 O O . VAL A 1 130 ? -9.447 -1.854 -1.876 1.00 97.06 130 VAL A O 1
ATOM 1022 N N . ALA A 1 131 ? -8.121 -3.539 -2.537 1.00 94.69 131 ALA A N 1
ATOM 1023 C CA . ALA A 1 131 ? -8.816 -3.761 -3.781 1.00 94.69 131 ALA A CA 1
ATOM 1024 C C . ALA A 1 131 ? -9.630 -5.051 -3.725 1.00 94.69 131 ALA A C 1
ATOM 1026 O O . ALA A 1 131 ? -9.117 -6.148 -3.488 1.00 94.69 131 ALA A O 1
ATOM 1027 N N . VAL A 1 132 ? -10.929 -4.887 -3.953 1.00 92.75 132 VAL A N 1
ATOM 1028 C CA . VAL A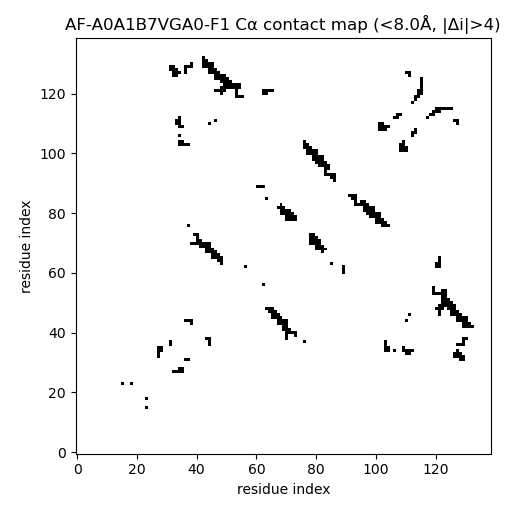 1 132 ? -11.925 -5.944 -3.815 1.00 92.75 132 VAL A CA 1
ATOM 1029 C C . VAL A 1 132 ? -12.507 -6.298 -5.171 1.00 92.75 132 VAL A C 1
ATOM 1031 O O . VAL A 1 132 ? -12.705 -5.441 -6.036 1.00 92.75 132 VAL A O 1
ATOM 1034 N N . ARG A 1 133 ? -12.849 -7.573 -5.354 1.00 82.00 133 ARG A N 1
ATOM 1035 C CA . ARG A 1 133 ? -13.696 -7.966 -6.477 1.00 82.00 133 ARG A CA 1
ATOM 1036 C C . ARG A 1 133 ? -15.100 -7.391 -6.238 1.00 82.00 133 ARG A C 1
ATOM 1038 O O . ARG A 1 133 ? -15.653 -7.614 -5.159 1.00 82.00 133 ARG A O 1
ATOM 1045 N N . PRO A 1 134 ? -15.721 -6.711 -7.219 1.00 77.56 134 PRO A N 1
ATOM 1046 C CA . PRO A 1 134 ? -17.125 -6.342 -7.113 1.00 77.56 134 PRO A CA 1
ATOM 1047 C C . PRO A 1 134 ? -17.951 -7.603 -6.860 1.00 77.56 134 PRO A C 1
ATOM 1049 O O . PRO A 1 134 ? -17.799 -8.594 -7.583 1.00 77.56 134 PRO A O 1
ATOM 1052 N N . LYS A 1 135 ? -18.818 -7.585 -5.844 1.00 67.12 135 LYS A N 1
ATOM 1053 C CA . LYS A 1 135 ? -19.807 -8.655 -5.685 1.00 67.12 135 LYS A CA 1
ATOM 1054 C C . LYS A 1 135 ? -20.626 -8.701 -6.973 1.00 67.12 135 LYS A C 1
ATOM 1056 O O . LYS A 1 135 ? -21.144 -7.667 -7.397 1.00 67.12 135 LYS A O 1
ATOM 1061 N N . SER A 1 136 ? -20.698 -9.864 -7.622 1.00 63.31 136 SER A N 1
ATOM 1062 C CA . SER A 1 136 ? -21.667 -10.060 -8.700 1.00 63.31 136 SER A CA 1
ATOM 1063 C C . SER A 1 136 ? -23.035 -9.728 -8.123 1.00 63.31 136 SER A C 1
ATOM 1065 O O . SER A 1 136 ? -23.349 -10.180 -7.021 1.00 63.31 136 SER A O 1
ATOM 1067 N N . GLN A 1 137 ? -23.822 -8.915 -8.825 1.00 54.91 137 GLN A N 1
ATOM 1068 C CA . GLN A 1 137 ? -25.244 -8.864 -8.516 1.00 54.91 137 GLN A CA 1
ATOM 1069 C C . GLN A 1 137 ? -25.758 -10.291 -8.729 1.00 54.91 137 GLN A C 1
ATOM 1071 O O . GLN A 1 137 ? -25.599 -10.830 -9.822 1.00 54.91 137 GLN A O 1
ATOM 1076 N N . GLU A 1 138 ? -26.198 -10.948 -7.659 1.00 55.00 138 GLU A N 1
ATOM 1077 C CA . GLU A 1 138 ? -26.880 -12.235 -7.772 1.00 55.00 138 GLU A CA 1
ATOM 1078 C C . GLU A 1 138 ? -28.141 -11.998 -8.620 1.00 55.00 138 GLU A C 1
ATOM 1080 O O . GLU A 1 138 ? -28.911 -11.083 -8.317 1.00 55.00 138 GLU A O 1
ATOM 1085 N N . GLU A 1 139 ? -28.276 -12.746 -9.722 1.00 47.31 139 GLU A N 1
ATOM 1086 C CA . GLU A 1 139 ? -29.489 -12.805 -10.557 1.00 47.31 139 GLU A CA 1
ATOM 1087 C C . GLU A 1 139 ? -30.600 -13.606 -9.868 1.00 47.31 139 GLU A C 1
ATOM 1089 O O . GLU A 1 139 ? -30.283 -14.651 -9.248 1.00 47.31 139 GLU A O 1
#

pLDDT: mean 85.64, std 11.78, range [47.31, 97.69]

Solvent-accessible surface area (backbone atoms only — not comparable to full-atom values): 7954 Å² total; per-residue (Å²): 110,71,67,61,51,52,54,48,52,53,50,54,50,56,56,56,71,69,45,52,73,68,56,42,51,55,47,30,56,74,70,33,23,36,53,41,31,75,57,52,71,78,22,18,45,34,34,41,41,26,69,92,46,51,68,96,57,66,96,86,59,80,74,58,65,57,53,64,33,38,26,73,43,71,57,90,55,36,37,32,27,53,32,61,64,87,55,97,52,81,88,53,86,63,86,63,76,44,77,49,77,30,28,45,89,46,92,86,35,14,68,35,40,47,40,43,74,70,67,34,61,26,23,76,46,49,50,23,34,58,43,71,78,78,79,73,81,83,129

Nearest PDB structures (foldseek):
  8fl0-assembly1_LE  TM=3.212E-01  e=2.780E-01  Homo sapiens
  5il6-assembly1_A  TM=2.803E-01  e=5.843E-01  Pseudomonas protegens Pf-5
  8a98-assembly1_S  TM=2.978E-01  e=1.780E+00  Leishmania major strain Friedlin
  8b6c-assembly1_T  TM=3.812E-01  e=2.921E+00  Oryctolagus cuniculus
  6b7l-assembly1_A  TM=3.094E-01  e=1.479E+00  Aeromonas veronii Hm21

Mean predicted aligned error: 6.31 Å

Sequence (139 aa):
MAQLASEMDDLSRAEYEKLSPDAKDDFDKKAGINMYADPNIGEAFHISTGGKDHPDKPADVGTWNFHWAGVIIKSGSDTMTLENYSVGDYTKENKDWVFQMYGVGKKGQSFHEEHKDVHKQHGDAPTSLVAVRPKSQEE

Radius of gyration: 16.08 Å; Cα contacts (8 Å, |Δi|>4): 234; chains: 1; bounding box: 46×37×33 Å

Secondary structure (DSSP, 8-state):
-HHHHHHHHHHHHHHHTTS-HHHHHHHHHHHT-GGG--PPTT-EEEEE--SS--TT--TTSPPPSEEEEEEEEEETTEEEEEE-PPPS-TT------EEEEEESSSTT-SHHHIIIIIS--S-SS-EEEEE-PPPP---